Protein AF-A0A246GL35-F1 (afdb_monomer_lite)

Structure (mmCIF, N/CA/C/O backbone):
data_AF-A0A246GL35-F1
#
_entry.id   AF-A0A246GL35-F1
#
loop_
_atom_site.group_PDB
_atom_site.id
_atom_site.type_symbol
_atom_site.label_atom_id
_atom_site.label_alt_id
_atom_site.label_comp_id
_atom_site.label_asym_id
_atom_site.label_entity_id
_atom_site.label_seq_id
_atom_site.pdbx_PDB_ins_code
_atom_site.Cartn_x
_atom_site.Cartn_y
_atom_site.Cartn_z
_atom_site.occupancy
_atom_site.B_iso_or_equiv
_atom_site.auth_seq_id
_atom_site.auth_comp_id
_atom_site.auth_asym_id
_atom_site.auth_atom_id
_atom_site.pdbx_PDB_model_num
ATOM 1 N N . MET A 1 1 ? -23.570 -2.052 13.163 1.00 42.97 1 MET A N 1
ATOM 2 C CA . MET A 1 1 ? -22.204 -2.149 13.725 1.00 42.97 1 MET A CA 1
ATOM 3 C C . MET A 1 1 ? -21.338 -1.120 13.003 1.00 42.97 1 MET A C 1
ATOM 5 O O . MET A 1 1 ? -21.099 -1.287 11.817 1.00 42.97 1 MET A O 1
ATOM 9 N N . LYS A 1 2 ? -21.009 0.019 13.633 1.00 47.94 2 LYS A N 1
ATOM 10 C CA . LYS A 1 2 ? -20.207 1.071 12.980 1.00 47.94 2 LYS A CA 1
ATOM 11 C C . LYS A 1 2 ? -18.748 0.621 12.937 1.00 47.94 2 LYS A C 1
ATOM 13 O O . LYS A 1 2 ? -18.191 0.281 13.976 1.00 47.94 2 LYS A O 1
ATOM 18 N N . ILE A 1 3 ? -18.159 0.629 11.748 1.00 59.50 3 ILE A N 1
ATOM 19 C CA . ILE A 1 3 ? -16.721 0.464 11.550 1.00 59.50 3 ILE A CA 1
ATOM 20 C C . ILE A 1 3 ? -16.024 1.619 12.288 1.00 59.50 3 ILE A C 1
ATOM 22 O O . ILE A 1 3 ? -16.228 2.780 11.937 1.00 59.50 3 ILE A O 1
ATOM 26 N N . LYS A 1 4 ? -15.269 1.327 13.354 1.00 61.81 4 LYS A N 1
ATOM 27 C CA . LYS A 1 4 ? -14.468 2.335 14.061 1.00 61.81 4 LYS A CA 1
ATOM 28 C C . LYS A 1 4 ? -13.112 2.450 13.371 1.00 61.81 4 LYS A C 1
ATOM 30 O O . LYS A 1 4 ? -12.211 1.670 13.634 1.00 61.81 4 LYS A O 1
ATOM 35 N N . GLN A 1 5 ? -12.987 3.422 12.478 1.00 75.81 5 GLN A N 1
ATOM 36 C CA . GLN A 1 5 ? -11.692 3.913 12.011 1.00 75.81 5 GLN A CA 1
ATOM 37 C C . GLN A 1 5 ? -11.330 5.116 12.872 1.00 75.81 5 GLN A C 1
ATOM 39 O O . GLN A 1 5 ? -12.127 6.050 12.980 1.00 75.81 5 GLN A O 1
ATOM 44 N N . LYS A 1 6 ? -10.163 5.085 13.515 1.00 83.06 6 LYS A N 1
ATOM 45 C CA . LYS A 1 6 ? -9.672 6.230 14.297 1.00 83.06 6 LYS A CA 1
ATOM 46 C C . LYS A 1 6 ? -8.626 7.028 13.528 1.00 83.06 6 LYS A C 1
ATOM 48 O O . LYS A 1 6 ? -8.501 8.227 13.756 1.00 83.06 6 LYS A O 1
ATOM 53 N N . ILE A 1 7 ? -7.913 6.373 12.613 1.00 88.88 7 ILE A N 1
ATOM 54 C CA . ILE A 1 7 ? -6.939 7.014 11.735 1.00 88.88 7 ILE A CA 1
ATOM 55 C C . ILE A 1 7 ? -7.417 7.033 10.281 1.00 88.88 7 ILE A C 1
ATOM 57 O O . ILE A 1 7 ? -8.066 6.097 9.799 1.00 88.88 7 ILE A O 1
ATOM 61 N N . ASP A 1 8 ? -7.079 8.120 9.590 1.00 88.81 8 ASP A N 1
ATOM 62 C CA . ASP A 1 8 ? -7.368 8.285 8.170 1.00 88.81 8 ASP A CA 1
ATOM 63 C C . ASP A 1 8 ? -6.379 7.490 7.304 1.00 88.81 8 ASP A C 1
ATOM 65 O O . ASP A 1 8 ? -5.252 7.187 7.711 1.00 88.81 8 ASP A O 1
ATOM 69 N N . PHE A 1 9 ? -6.796 7.177 6.080 1.00 87.88 9 PHE A N 1
ATOM 70 C CA . PHE A 1 9 ? -6.012 6.414 5.115 1.00 87.88 9 PHE A CA 1
ATOM 71 C C . PHE A 1 9 ? -4.651 7.068 4.829 1.00 87.88 9 PHE A C 1
ATOM 73 O O . PHE A 1 9 ? -3.635 6.377 4.780 1.00 87.88 9 PHE A O 1
ATOM 80 N N . LYS A 1 10 ? -4.602 8.401 4.685 1.00 88.62 10 LYS A N 1
ATOM 81 C CA . LYS A 1 10 ? -3.347 9.131 4.422 1.00 88.62 10 LYS A CA 1
ATOM 82 C C . LYS A 1 10 ? -2.355 9.013 5.579 1.00 88.62 10 LYS A C 1
ATOM 84 O O . LYS A 1 10 ? -1.159 8.861 5.351 1.00 88.62 10 LYS A O 1
ATOM 89 N N . THR A 1 11 ? -2.848 9.044 6.816 1.00 90.56 11 THR A N 1
ATOM 90 C CA . THR A 1 11 ? -2.017 8.854 8.011 1.00 90.56 11 THR A CA 1
ATOM 91 C C . THR A 1 11 ? -1.479 7.426 8.077 1.00 90.56 11 THR A C 1
ATOM 93 O O . THR A 1 11 ? -0.288 7.230 8.306 1.00 90.56 11 THR A O 1
ATOM 96 N N . ALA A 1 12 ? -2.328 6.429 7.807 1.00 92.31 12 ALA A N 1
ATOM 97 C CA . ALA A 1 12 ? -1.907 5.030 7.742 1.00 92.31 12 ALA A CA 1
ATOM 98 C C . ALA A 1 12 ? -0.834 4.804 6.663 1.00 92.31 12 ALA A C 1
ATOM 100 O O . ALA A 1 12 ? 0.143 4.092 6.891 1.00 92.31 12 ALA A O 1
ATOM 101 N N . LEU A 1 13 ? -0.996 5.453 5.510 1.00 91.56 13 LEU A N 1
ATOM 102 C CA . LEU A 1 13 ? -0.049 5.397 4.405 1.00 91.56 13 LEU A CA 1
ATOM 103 C C . LEU A 1 13 ? 1.306 6.010 4.786 1.00 91.56 13 LEU A C 1
ATOM 105 O O . LEU A 1 13 ? 2.346 5.421 4.502 1.00 91.56 13 LEU A O 1
ATOM 109 N N . ALA A 1 14 ? 1.312 7.151 5.479 1.00 91.62 14 ALA A N 1
ATOM 110 C CA . ALA A 1 14 ? 2.547 7.765 5.962 1.00 91.62 14 ALA A CA 1
ATOM 111 C C . ALA A 1 14 ? 3.317 6.834 6.916 1.00 91.62 14 ALA A C 1
ATOM 113 O O . ALA A 1 14 ? 4.538 6.724 6.823 1.00 91.62 14 ALA A O 1
ATOM 114 N N . HIS A 1 15 ? 2.608 6.110 7.789 1.00 92.81 15 HIS A N 1
ATOM 115 C CA . HIS A 1 15 ? 3.225 5.109 8.664 1.00 92.81 15 HIS A CA 1
ATOM 116 C C . HIS A 1 15 ? 3.802 3.926 7.872 1.00 92.81 15 HIS A C 1
ATOM 118 O O . HIS A 1 15 ? 4.862 3.411 8.229 1.00 92.81 15 HIS A O 1
ATOM 124 N N . ALA A 1 16 ? 3.133 3.503 6.794 1.00 92.50 16 ALA A N 1
ATOM 125 C CA . ALA A 1 16 ? 3.624 2.445 5.916 1.00 92.50 16 ALA A CA 1
ATOM 126 C C . ALA A 1 16 ? 4.942 2.851 5.232 1.00 92.50 16 ALA A C 1
ATOM 128 O O . ALA A 1 16 ? 5.936 2.139 5.386 1.00 92.50 16 ALA A O 1
ATOM 129 N N . PHE A 1 17 ? 4.987 4.028 4.598 1.00 91.25 17 PHE A N 1
ATOM 130 C CA . PHE A 1 17 ? 6.193 4.562 3.949 1.00 91.25 17 PHE A CA 1
ATOM 131 C C . PHE A 1 17 ? 7.357 4.768 4.926 1.00 91.25 17 PHE A C 1
ATOM 133 O O . PHE A 1 17 ? 8.483 4.349 4.654 1.00 91.25 17 PHE A O 1
ATOM 140 N N . ALA A 1 18 ? 7.082 5.325 6.110 1.00 91.38 18 ALA A N 1
ATOM 141 C CA . ALA A 1 18 ? 8.097 5.499 7.148 1.00 91.38 18 ALA A CA 1
ATOM 142 C C . ALA A 1 18 ? 8.732 4.164 7.577 1.00 91.38 18 ALA A C 1
ATOM 144 O O . ALA A 1 18 ? 9.902 4.116 7.941 1.00 91.38 18 ALA A O 1
ATOM 145 N N . SER A 1 19 ? 7.983 3.061 7.510 1.00 90.81 19 SER A N 1
ATOM 146 C CA . SER A 1 19 ? 8.455 1.737 7.925 1.00 90.81 19 SER A CA 1
ATOM 147 C C . SER A 1 19 ? 9.378 1.031 6.939 1.00 90.81 19 SER A C 1
ATOM 149 O O . SER A 1 19 ? 10.037 0.047 7.307 1.00 90.81 19 SER A O 1
ATOM 151 N N . THR A 1 20 ? 9.367 1.473 5.684 1.00 89.19 20 THR A N 1
ATOM 152 C CA . THR A 1 20 ? 10.219 0.964 4.605 1.00 89.19 20 THR A CA 1
ATOM 153 C C . THR A 1 20 ? 11.308 1.957 4.219 1.00 89.19 20 THR A C 1
ATOM 155 O O . THR A 1 20 ? 12.093 1.658 3.325 1.00 89.19 20 THR A O 1
ATOM 158 N N . ASN A 1 21 ? 11.396 3.096 4.919 1.00 87.75 21 ASN A N 1
ATOM 159 C CA . ASN A 1 21 ? 12.264 4.224 4.582 1.00 87.75 21 ASN A CA 1
ATOM 160 C C . ASN A 1 21 ? 12.034 4.735 3.147 1.00 87.75 21 ASN A C 1
ATOM 162 O O . ASN A 1 21 ? 12.956 5.230 2.503 1.00 87.75 21 ASN A O 1
ATOM 166 N N . ASP A 1 22 ? 10.805 4.612 2.651 1.00 84.50 22 ASP A N 1
ATOM 167 C CA . ASP A 1 22 ? 10.411 5.136 1.350 1.00 84.50 22 ASP A CA 1
ATOM 168 C C . ASP A 1 22 ? 9.887 6.569 1.494 1.00 84.50 22 ASP A C 1
ATOM 170 O O . ASP A 1 22 ? 9.301 6.953 2.510 1.00 84.50 22 ASP A O 1
ATOM 174 N N . ILE A 1 23 ? 10.099 7.372 0.455 1.00 75.75 23 ILE A N 1
ATOM 175 C CA . ILE A 1 23 ? 9.686 8.773 0.429 1.00 75.75 23 ILE A CA 1
ATOM 176 C C . ILE A 1 23 ? 8.270 8.861 -0.140 1.00 75.75 23 ILE A C 1
ATOM 178 O O . ILE A 1 23 ? 7.942 8.239 -1.152 1.00 75.75 23 ILE A O 1
ATOM 182 N N . ILE A 1 24 ? 7.430 9.672 0.499 1.00 69.62 24 ILE A N 1
ATOM 183 C CA . ILE A 1 24 ? 6.093 9.983 -0.002 1.00 69.62 24 ILE A CA 1
ATOM 184 C C . ILE A 1 24 ? 6.244 10.899 -1.224 1.00 69.62 24 ILE A C 1
ATOM 186 O O . ILE A 1 24 ? 6.691 12.036 -1.091 1.00 69.62 24 ILE A O 1
ATOM 190 N N . GLN A 1 25 ? 5.875 10.405 -2.406 1.00 71.25 25 GLN A N 1
ATOM 191 C CA . GLN A 1 25 ? 5.780 11.211 -3.626 1.00 71.25 25 GLN A CA 1
ATOM 192 C C . GLN A 1 25 ? 4.420 11.926 -3.713 1.00 71.25 25 GLN A C 1
ATOM 194 O O . GLN A 1 25 ? 3.490 11.631 -2.954 1.00 71.25 25 GLN A O 1
ATOM 199 N N . GLU A 1 26 ? 4.282 12.871 -4.645 1.00 75.62 26 GLU A N 1
ATOM 200 C CA . GLU A 1 26 ? 2.985 13.481 -4.949 1.00 75.62 26 GLU A CA 1
ATOM 201 C C . GLU A 1 26 ? 2.082 12.483 -5.685 1.00 75.62 26 GLU A C 1
ATOM 203 O O . GLU A 1 26 ? 2.154 12.308 -6.902 1.00 75.62 26 GLU A O 1
ATOM 208 N N . TYR A 1 27 ? 1.207 11.826 -4.926 1.00 82.00 27 TYR A N 1
ATOM 209 C CA . TYR A 1 27 ? 0.219 10.901 -5.466 1.00 82.00 27 TYR A CA 1
ATOM 210 C C . TYR A 1 27 ? -1.146 11.562 -5.679 1.00 82.00 27 TYR A C 1
ATOM 212 O O . TYR A 1 27 ? -1.649 12.299 -4.823 1.00 82.00 27 TYR A O 1
ATOM 220 N N . ARG A 1 28 ? -1.819 11.203 -6.777 1.00 84.06 28 ARG A N 1
ATOM 221 C CA . ARG A 1 28 ? -3.233 11.528 -7.004 1.00 84.06 28 ARG A CA 1
ATOM 222 C C . ARG A 1 28 ? -4.100 10.455 -6.357 1.00 84.06 28 ARG A C 1
ATOM 224 O O . ARG A 1 28 ? -4.045 9.284 -6.721 1.00 84.06 28 ARG A O 1
ATOM 231 N N . PHE A 1 29 ? -4.890 10.853 -5.367 1.00 86.31 29 PHE A N 1
ATOM 232 C CA . PHE A 1 29 ? -5.736 9.932 -4.617 1.00 86.31 29 PHE A CA 1
ATOM 233 C C . PHE A 1 29 ? -7.035 9.628 -5.366 1.00 86.31 29 PHE A C 1
ATOM 235 O O . PHE A 1 29 ? -7.851 10.524 -5.580 1.00 86.31 29 PHE A O 1
ATOM 242 N N . ASN A 1 30 ? -7.258 8.352 -5.670 1.00 86.50 30 ASN A N 1
ATOM 243 C CA . ASN A 1 30 ? -8.479 7.846 -6.278 1.00 86.50 30 ASN A CA 1
ATOM 244 C C . ASN A 1 30 ? -9.126 6.801 -5.363 1.00 86.50 30 ASN A C 1
ATOM 246 O O . ASN A 1 30 ? -8.545 5.759 -5.050 1.00 86.50 30 ASN A O 1
ATOM 250 N N . LYS A 1 31 ? -10.359 7.065 -4.930 1.00 84.94 31 LYS A N 1
ATOM 251 C CA . LYS A 1 31 ? -11.155 6.092 -4.176 1.00 84.94 31 LYS A CA 1
ATOM 252 C C . LYS A 1 31 ? -11.865 5.156 -5.152 1.00 84.94 31 LYS A C 1
ATOM 254 O O . LYS A 1 31 ? -12.575 5.620 -6.037 1.00 84.94 31 LYS A O 1
ATOM 259 N N . LEU A 1 32 ? -11.684 3.854 -4.965 1.00 86.12 32 LEU A N 1
ATOM 260 C CA . LEU A 1 32 ? -12.331 2.798 -5.740 1.00 86.12 32 LEU A CA 1
ATOM 261 C C . LEU A 1 32 ? -13.506 2.200 -4.941 1.00 86.12 32 LEU A C 1
ATOM 263 O O . LEU A 1 32 ? -13.736 2.534 -3.774 1.00 86.12 32 LEU A O 1
ATOM 267 N N . GLU A 1 33 ? -14.258 1.294 -5.564 1.00 85.25 33 GLU A N 1
ATOM 268 C CA . GLU A 1 33 ? -15.320 0.542 -4.887 1.00 85.25 33 GLU A CA 1
ATOM 269 C C . GLU A 1 33 ? -14.763 -0.432 -3.824 1.00 85.25 33 GLU A C 1
ATOM 271 O O . GLU A 1 33 ? -13.579 -0.777 -3.814 1.00 85.25 33 GLU A O 1
ATOM 276 N N . ASN A 1 34 ? -15.620 -0.895 -2.905 1.00 80.94 34 ASN A N 1
ATOM 277 C CA . ASN A 1 34 ? -15.292 -1.898 -1.874 1.00 80.94 34 ASN A CA 1
ATOM 278 C C . ASN A 1 34 ? -14.123 -1.535 -0.935 1.00 80.94 34 ASN A C 1
ATOM 280 O O . ASN A 1 34 ? -13.336 -2.399 -0.544 1.00 80.94 34 ASN A O 1
ATOM 284 N N . ASN A 1 35 ? -14.020 -0.261 -0.540 1.00 84.56 35 ASN A N 1
ATOM 285 C CA . ASN A 1 35 ? -12.964 0.257 0.345 1.00 84.56 35 ASN A CA 1
ATOM 286 C C . ASN A 1 35 ? -11.542 0.058 -0.200 1.00 84.56 35 ASN A C 1
ATOM 288 O O . ASN A 1 35 ? -10.590 -0.075 0.576 1.00 84.56 35 ASN A O 1
ATOM 292 N N . LYS A 1 36 ? -11.409 0.014 -1.527 1.00 90.06 36 LYS A N 1
ATOM 293 C CA . LYS A 1 36 ? -10.128 0.063 -2.219 1.00 90.06 36 LYS A CA 1
ATOM 294 C C . LYS A 1 36 ? -9.773 1.509 -2.548 1.00 90.06 36 LYS A C 1
ATOM 296 O O . LYS A 1 36 ? -10.636 2.358 -2.764 1.00 90.06 36 LYS A O 1
ATOM 301 N N . PHE A 1 37 ? -8.486 1.778 -2.593 1.00 90.62 37 PHE A N 1
ATOM 302 C CA . PHE A 1 37 ? -7.899 3.076 -2.858 1.00 90.62 37 PHE A CA 1
ATOM 303 C C . PHE A 1 37 ? -6.715 2.856 -3.788 1.00 90.62 37 PHE A C 1
ATOM 305 O O . PHE A 1 37 ? -5.971 1.891 -3.622 1.00 90.62 37 PHE A O 1
ATOM 312 N N . ARG A 1 38 ? -6.542 3.742 -4.761 1.00 90.06 38 ARG A N 1
ATOM 313 C CA . ARG A 1 38 ? -5.354 3.779 -5.606 1.00 90.06 38 ARG A CA 1
ATOM 314 C C . ARG A 1 38 ? -4.756 5.169 -5.545 1.00 90.06 38 ARG A C 1
ATOM 316 O O . ARG A 1 38 ? -5.471 6.167 -5.619 1.00 90.06 38 ARG A O 1
ATOM 323 N N . LEU A 1 39 ? -3.448 5.219 -5.384 1.00 89.75 39 LEU A N 1
ATOM 324 C CA . LEU A 1 39 ? -2.668 6.439 -5.383 1.00 89.75 39 LEU A CA 1
ATOM 325 C C . LEU A 1 39 ? -1.805 6.402 -6.623 1.00 89.75 39 LEU A C 1
ATOM 327 O O . LEU A 1 39 ? -0.871 5.613 -6.705 1.00 89.75 39 LEU A O 1
ATOM 331 N N . GLU A 1 40 ? -2.196 7.214 -7.593 1.00 87.69 40 GLU A N 1
ATOM 332 C CA . GLU A 1 40 ? -1.562 7.231 -8.901 1.00 87.69 40 GLU A CA 1
ATOM 333 C C . GLU A 1 40 ? -0.364 8.163 -8.870 1.00 87.69 40 GLU A C 1
ATOM 335 O O . GLU A 1 40 ? -0.482 9.332 -8.479 1.00 87.69 40 GLU A O 1
ATOM 340 N N . ASN A 1 41 ? 0.785 7.642 -9.278 1.00 83.12 41 ASN A N 1
ATOM 341 C CA . ASN A 1 41 ? 1.973 8.446 -9.476 1.00 83.12 41 ASN A CA 1
ATOM 342 C C . ASN A 1 41 ? 1.887 9.148 -10.840 1.00 83.12 41 ASN A C 1
ATOM 344 O O . ASN A 1 41 ? 1.510 8.554 -11.850 1.00 83.12 41 ASN A O 1
ATOM 348 N N . SER A 1 42 ? 2.226 10.437 -10.879 1.00 75.94 42 SER A N 1
ATOM 349 C CA . SER A 1 42 ? 2.131 11.237 -12.107 1.00 75.94 42 SER A CA 1
ATOM 350 C C . SER A 1 42 ? 3.196 10.879 -13.151 1.00 75.94 42 SER A C 1
ATOM 352 O O . SER A 1 42 ? 3.013 11.203 -14.323 1.00 75.94 42 SER A O 1
ATOM 354 N N . LEU A 1 43 ? 4.295 10.235 -12.741 1.00 76.81 43 LEU A N 1
ATOM 355 C CA . LEU A 1 43 ? 5.425 9.902 -13.612 1.00 76.81 43 LEU A CA 1
ATOM 356 C C . LEU A 1 43 ? 5.335 8.466 -14.146 1.00 76.81 43 LEU A C 1
ATOM 358 O O . LEU A 1 43 ? 5.378 8.266 -15.358 1.00 76.81 43 LEU A O 1
ATOM 362 N N . ASN A 1 44 ? 5.158 7.480 -13.258 1.00 75.25 44 ASN A N 1
ATOM 363 C CA . ASN A 1 44 ? 5.192 6.054 -13.598 1.00 75.25 44 ASN A CA 1
ATOM 364 C C . ASN A 1 44 ? 4.048 5.289 -12.929 1.00 75.25 44 ASN A C 1
ATOM 366 O O . ASN A 1 44 ? 3.983 5.221 -11.707 1.00 75.25 44 ASN A O 1
ATOM 370 N N . LYS A 1 45 ? 3.214 4.602 -13.715 1.00 80.19 45 LYS A N 1
ATOM 371 C CA . LYS A 1 45 ? 2.123 3.769 -13.171 1.00 80.19 45 LYS A CA 1
ATOM 372 C C . LYS A 1 45 ? 2.599 2.543 -12.385 1.00 80.19 45 LYS A C 1
ATOM 374 O O . LYS A 1 45 ? 1.837 1.985 -11.607 1.00 80.19 45 LYS A O 1
ATOM 379 N N . GLU A 1 46 ? 3.831 2.087 -12.613 1.00 79.19 46 GLU A N 1
ATOM 380 C CA . GLU A 1 46 ? 4.423 0.979 -11.847 1.00 79.19 46 GLU A CA 1
ATOM 381 C C . GLU A 1 46 ? 4.649 1.351 -10.377 1.00 79.19 46 GLU A C 1
ATOM 383 O O . GLU A 1 46 ? 4.640 0.476 -9.517 1.00 79.19 46 GLU A O 1
ATOM 388 N N . ASP A 1 47 ? 4.786 2.647 -10.095 1.00 84.56 47 ASP A N 1
ATOM 389 C CA . ASP A 1 47 ? 4.993 3.185 -8.752 1.00 84.56 47 ASP A CA 1
ATOM 390 C C . ASP A 1 47 ? 3.657 3.573 -8.082 1.00 84.56 47 ASP A C 1
ATOM 392 O O . ASP A 1 47 ? 3.643 4.267 -7.062 1.00 84.56 47 ASP A O 1
ATOM 396 N N . ASP A 1 48 ? 2.520 3.153 -8.653 1.00 90.62 48 ASP A N 1
ATOM 397 C CA . ASP A 1 48 ? 1.203 3.338 -8.046 1.00 90.62 48 ASP A CA 1
ATOM 398 C C . ASP A 1 48 ? 1.105 2.552 -6.732 1.00 90.62 48 ASP A C 1
ATOM 400 O O . ASP A 1 48 ? 1.565 1.414 -6.609 1.00 90.62 48 ASP A O 1
ATOM 404 N N . VAL A 1 49 ? 0.434 3.143 -5.743 1.00 91.81 49 VAL A N 1
ATOM 405 C CA . VAL A 1 49 ? 0.199 2.487 -4.453 1.00 91.81 49 VAL A CA 1
ATOM 406 C C . VAL A 1 49 ? -1.244 2.015 -4.384 1.00 91.81 49 VAL A C 1
ATOM 408 O O . VAL A 1 49 ? -2.191 2.808 -4.455 1.00 91.81 49 VAL A O 1
ATOM 411 N N . ASN A 1 50 ? -1.415 0.712 -4.186 1.00 93.75 50 ASN A N 1
ATOM 412 C CA . ASN A 1 50 ? -2.710 0.097 -3.945 1.00 93.75 50 ASN A CA 1
ATOM 413 C C . ASN A 1 50 ? -2.971 0.035 -2.440 1.00 93.75 50 ASN A C 1
ATOM 415 O O . ASN A 1 50 ? -2.138 -0.415 -1.656 1.00 93.75 50 ASN A O 1
ATOM 419 N N . GLY A 1 51 ? -4.154 0.476 -2.028 1.00 94.56 51 GLY A N 1
ATOM 420 C CA . GLY A 1 51 ? -4.601 0.451 -0.644 1.00 94.56 51 GLY A CA 1
ATOM 421 C C . GLY A 1 51 ? -5.967 -0.208 -0.507 1.00 94.56 51 GLY A C 1
ATOM 422 O O . GLY A 1 51 ? -6.844 -0.027 -1.348 1.00 94.56 51 GLY A O 1
ATOM 423 N N . GLN A 1 52 ? -6.198 -0.952 0.569 1.00 94.44 52 GLN A N 1
ATOM 424 C CA . GLN A 1 52 ? -7.509 -1.528 0.860 1.00 94.44 52 GLN A CA 1
ATOM 425 C C . GLN A 1 52 ? -7.769 -1.592 2.361 1.00 94.44 52 GLN A C 1
ATOM 427 O O . GLN A 1 52 ? -6.889 -1.939 3.139 1.00 94.44 52 GLN A O 1
ATOM 432 N N . LEU A 1 53 ? -9.001 -1.317 2.782 1.00 93.38 53 LEU A N 1
ATOM 433 C CA . LEU A 1 53 ? -9.433 -1.615 4.145 1.00 93.38 53 LEU A CA 1
ATOM 434 C C . LEU A 1 53 ? -9.845 -3.091 4.258 1.00 93.38 53 LEU A C 1
ATOM 436 O O . LEU A 1 53 ? -10.786 -3.525 3.592 1.00 93.38 53 LEU A O 1
ATOM 440 N N . VAL A 1 54 ? -9.167 -3.851 5.115 1.00 93.25 54 VAL A N 1
ATOM 441 C CA . VAL A 1 54 ? -9.348 -5.301 5.269 1.00 93.25 54 VAL A CA 1
ATOM 442 C C . VAL A 1 54 ? -9.451 -5.704 6.738 1.00 93.25 54 VAL A C 1
ATOM 444 O O . VAL A 1 54 ? -8.952 -5.016 7.626 1.00 93.25 54 VAL A O 1
ATOM 447 N N . TYR A 1 55 ? -10.067 -6.853 7.004 1.00 92.38 55 TYR A N 1
ATOM 448 C CA . TYR A 1 55 ? -9.931 -7.517 8.297 1.00 92.38 55 TYR A CA 1
ATOM 449 C C . TYR A 1 55 ? -8.705 -8.429 8.280 1.00 92.38 55 TYR A C 1
ATOM 451 O O . TYR A 1 55 ? -8.533 -9.231 7.364 1.00 92.38 55 TYR A O 1
ATOM 459 N N . PHE A 1 56 ? -7.862 -8.310 9.298 1.00 92.38 56 PHE A N 1
ATOM 460 C CA . PHE A 1 56 ? -6.646 -9.090 9.458 1.00 92.38 56 PHE A CA 1
ATOM 461 C C . PHE A 1 56 ? -6.689 -9.851 10.783 1.00 92.38 56 PHE A C 1
ATOM 463 O O . PHE A 1 56 ? -6.864 -9.257 11.850 1.00 92.38 56 PHE A O 1
ATOM 470 N N . LEU A 1 57 ? -6.529 -11.173 10.713 1.00 92.88 57 LEU A N 1
ATOM 471 C CA . LEU A 1 57 ? -6.428 -12.023 11.893 1.00 92.88 57 LEU A CA 1
ATOM 472 C C . LEU A 1 57 ? -4.990 -11.982 12.415 1.00 92.88 57 LEU A C 1
ATOM 474 O O . LEU A 1 57 ? -4.049 -12.360 11.718 1.00 92.88 57 LEU A O 1
ATOM 478 N N . THR A 1 58 ? -4.817 -11.492 13.636 1.00 89.12 58 THR A N 1
ATOM 479 C CA . THR A 1 58 ? -3.498 -11.403 14.270 1.00 89.12 58 THR A CA 1
ATOM 480 C C . THR A 1 58 ? -3.033 -12.760 14.800 1.00 89.12 58 THR A C 1
ATOM 482 O O . THR A 1 58 ? -3.831 -13.667 15.024 1.00 89.12 58 THR A O 1
ATOM 485 N N . ASN A 1 59 ? -1.737 -12.882 15.107 1.00 87.25 59 ASN A N 1
ATOM 486 C CA . ASN A 1 59 ? -1.166 -14.090 15.723 1.00 87.25 59 ASN A CA 1
ATOM 487 C C . ASN A 1 59 ? -1.775 -14.421 17.102 1.00 87.25 59 ASN A C 1
ATOM 489 O O . ASN A 1 59 ? -1.627 -15.537 17.584 1.00 87.25 59 ASN A O 1
ATOM 493 N N . LYS A 1 60 ? -2.450 -13.456 17.739 1.00 89.19 60 LYS A N 1
ATOM 494 C CA . LYS A 1 60 ? -3.180 -13.633 19.004 1.00 89.19 60 LYS A CA 1
ATOM 495 C C . LYS A 1 60 ? -4.627 -14.095 18.796 1.00 89.19 60 LYS A C 1
ATOM 497 O O . LYS A 1 60 ? -5.400 -14.116 19.745 1.00 89.19 60 LYS A O 1
ATOM 502 N N . ASN A 1 61 ? -4.994 -14.443 17.561 1.00 89.75 61 ASN A N 1
ATOM 503 C CA . ASN A 1 61 ? -6.344 -14.825 17.155 1.00 89.75 61 ASN A CA 1
ATOM 504 C C . ASN A 1 61 ? -7.391 -13.703 17.318 1.00 89.75 61 ASN A C 1
ATOM 506 O O . ASN A 1 61 ? -8.587 -13.960 17.416 1.00 89.75 61 ASN A O 1
ATOM 510 N N . GLU A 1 62 ? -6.942 -12.445 17.325 1.00 89.56 62 GLU A N 1
ATOM 511 C CA . GLU A 1 62 ? -7.812 -11.267 17.358 1.00 89.56 62 GLU A CA 1
ATOM 512 C C . GLU A 1 62 ? -8.035 -10.751 15.936 1.00 89.56 62 GLU A C 1
ATOM 514 O O . GLU A 1 62 ? -7.067 -10.523 15.199 1.00 89.56 62 GLU A O 1
ATOM 519 N N . LEU A 1 63 ? -9.298 -10.543 15.560 1.00 91.00 63 LEU A N 1
ATOM 520 C CA . LEU A 1 63 ? -9.665 -9.951 14.279 1.00 91.00 63 LEU A CA 1
ATOM 521 C C . LEU A 1 63 ? -9.591 -8.428 14.378 1.00 91.00 63 LEU A C 1
ATOM 523 O O . LEU A 1 63 ? -10.354 -7.809 15.120 1.00 91.00 63 LEU A O 1
ATOM 527 N N . LYS A 1 64 ? -8.690 -7.822 13.609 1.00 91.81 64 LYS A N 1
ATOM 528 C CA . LYS A 1 64 ? -8.496 -6.373 13.587 1.00 91.81 64 LYS A CA 1
ATOM 529 C C . LYS A 1 64 ? -8.832 -5.788 12.233 1.00 91.81 64 LYS A C 1
ATOM 531 O O . LYS A 1 64 ? -8.567 -6.395 11.201 1.00 91.81 64 LYS A O 1
ATOM 536 N N . LEU A 1 65 ? -9.387 -4.584 12.237 1.00 93.19 65 LEU A N 1
ATOM 537 C CA . LEU A 1 65 ? -9.558 -3.807 11.020 1.00 93.19 65 LEU A CA 1
ATOM 538 C C . LEU A 1 65 ? -8.242 -3.090 10.694 1.00 93.19 65 LEU A C 1
ATOM 540 O O . LEU A 1 65 ? -7.690 -2.384 11.543 1.00 93.19 65 LEU A O 1
ATOM 544 N N . ALA A 1 66 ? -7.746 -3.259 9.474 1.00 94.56 66 ALA A N 1
ATOM 545 C CA . ALA A 1 66 ? -6.443 -2.771 9.048 1.00 94.56 66 ALA A CA 1
ATOM 546 C C . ALA A 1 66 ? -6.488 -2.163 7.642 1.00 94.56 66 ALA A C 1
ATOM 548 O O . ALA A 1 66 ? -7.274 -2.575 6.791 1.00 94.56 66 ALA A O 1
ATOM 549 N N . TYR A 1 67 ? -5.604 -1.205 7.390 1.00 95.19 67 TYR A N 1
ATOM 550 C CA . TYR A 1 67 ? -5.262 -0.765 6.046 1.00 95.19 67 TYR A CA 1
ATOM 551 C C . TYR A 1 67 ? -4.162 -1.668 5.497 1.00 95.19 67 TYR A C 1
ATOM 553 O O . TYR A 1 67 ? -3.088 -1.784 6.084 1.00 95.19 67 TYR A O 1
ATOM 561 N N . PHE A 1 68 ? -4.453 -2.327 4.387 1.00 95.75 68 PHE A N 1
ATOM 562 C CA . PHE A 1 68 ? -3.493 -3.049 3.577 1.00 95.75 68 PHE A CA 1
ATOM 563 C C . PHE A 1 68 ? -2.936 -2.109 2.511 1.00 95.75 68 PHE A C 1
ATOM 565 O O . PHE A 1 68 ? -3.712 -1.449 1.823 1.00 95.75 68 PHE A O 1
ATOM 572 N N . PHE A 1 69 ? -1.615 -2.076 2.377 1.00 95.38 69 PHE A N 1
ATOM 573 C CA . PHE A 1 69 ? -0.899 -1.358 1.331 1.00 95.38 69 PHE A CA 1
ATOM 574 C C . PHE A 1 69 ? -0.017 -2.317 0.542 1.00 95.38 69 PHE A C 1
ATOM 576 O O . PHE A 1 69 ? 0.677 -3.155 1.128 1.00 95.38 69 PHE A O 1
ATOM 583 N N . GLU A 1 70 ? -0.032 -2.140 -0.773 1.00 94.88 70 GLU A N 1
ATOM 584 C CA . GLU A 1 70 ? 0.814 -2.818 -1.744 1.00 94.88 70 GLU A CA 1
ATOM 585 C C . GLU A 1 70 ? 1.451 -1.766 -2.654 1.00 94.88 70 GLU A C 1
ATOM 587 O O . GLU A 1 70 ? 0.742 -0.984 -3.289 1.00 94.88 70 GLU A O 1
ATOM 592 N N . TYR A 1 71 ? 2.782 -1.713 -2.668 1.00 92.94 71 TYR A N 1
ATOM 593 C CA . TYR A 1 71 ? 3.542 -0.785 -3.506 1.00 92.94 71 TYR A CA 1
ATOM 594 C C . TYR A 1 71 ? 4.981 -1.257 -3.710 1.00 92.94 71 TYR A C 1
ATOM 596 O O . TYR A 1 71 ? 5.521 -2.030 -2.909 1.00 92.94 71 TYR A O 1
ATOM 604 N N . TYR A 1 72 ? 5.607 -0.756 -4.772 1.00 90.94 72 TYR A N 1
ATOM 605 C CA . TYR A 1 72 ? 7.039 -0.897 -4.998 1.00 90.94 72 TYR A CA 1
ATOM 606 C C . TYR A 1 72 ? 7.814 0.194 -4.257 1.00 90.94 72 TYR A C 1
ATOM 608 O O . TYR A 1 72 ? 7.454 1.368 -4.270 1.00 90.94 72 TYR A O 1
ATOM 616 N N . SER A 1 73 ? 8.886 -0.214 -3.589 1.00 88.19 73 SER A N 1
ATOM 617 C CA . SER A 1 73 ? 9.828 0.678 -2.920 1.00 88.19 73 SER A CA 1
ATOM 618 C C . SER A 1 73 ? 10.505 1.586 -3.948 1.00 88.19 73 SER A C 1
ATOM 620 O O . SER A 1 73 ? 10.899 1.120 -5.018 1.00 88.19 73 SER A O 1
ATOM 622 N N . GLY A 1 74 ? 10.679 2.862 -3.606 1.00 78.50 74 GLY A N 1
ATOM 623 C CA . GLY A 1 74 ? 11.322 3.857 -4.473 1.00 78.50 74 GLY A CA 1
ATOM 624 C C . GLY A 1 74 ? 12.854 3.821 -4.430 1.00 78.50 74 GLY A C 1
ATOM 625 O O . GLY A 1 74 ? 13.501 4.702 -4.987 1.00 78.50 74 GLY A O 1
ATOM 626 N N . ASN A 1 75 ? 13.434 2.847 -3.727 1.00 75.81 75 ASN A N 1
ATOM 627 C CA . ASN A 1 75 ? 14.875 2.620 -3.651 1.00 75.81 75 ASN A CA 1
ATOM 628 C C . ASN A 1 75 ? 15.376 1.714 -4.790 1.00 75.81 75 ASN A C 1
ATOM 630 O O . ASN A 1 75 ? 14.597 1.032 -5.456 1.00 75.81 75 ASN A O 1
ATOM 634 N N . ASP A 1 76 ? 16.699 1.674 -4.981 1.00 68.81 76 ASP A N 1
ATOM 635 C CA . ASP A 1 76 ? 17.358 0.958 -6.089 1.00 68.81 76 ASP A CA 1
ATOM 636 C C . ASP A 1 76 ? 16.987 -0.532 -6.187 1.00 68.81 76 ASP A C 1
ATOM 638 O O . ASP A 1 76 ? 17.044 -1.130 -7.259 1.00 68.81 76 ASP A O 1
ATOM 642 N N . GLU A 1 77 ? 16.585 -1.152 -5.075 1.00 74.88 77 GLU A N 1
ATOM 643 C CA . GLU A 1 77 ? 16.256 -2.576 -5.025 1.00 74.88 77 GLU A CA 1
ATOM 644 C C . GLU A 1 77 ? 14.821 -2.918 -5.468 1.00 74.88 77 GLU A C 1
ATOM 646 O O . GLU A 1 77 ? 14.507 -4.107 -5.567 1.00 74.88 77 GLU A O 1
ATOM 651 N N . LYS A 1 78 ? 13.949 -1.918 -5.694 1.00 82.50 78 LYS A N 1
ATOM 652 C CA . LYS A 1 78 ? 12.533 -2.068 -6.101 1.00 82.50 78 LYS A CA 1
ATOM 653 C C . LYS A 1 78 ? 11.803 -3.222 -5.396 1.00 82.50 78 LYS A C 1
ATOM 655 O O . LYS A 1 78 ? 11.239 -4.130 -6.014 1.00 82.50 78 LYS A O 1
ATOM 660 N N . ASN A 1 79 ? 11.827 -3.213 -4.064 1.00 90.88 79 ASN A N 1
ATOM 661 C CA . ASN A 1 79 ? 11.147 -4.234 -3.268 1.00 90.88 79 ASN A CA 1
ATOM 662 C C . ASN A 1 79 ? 9.613 -4.058 -3.318 1.00 90.88 79 ASN A C 1
ATOM 664 O O . ASN A 1 79 ? 9.124 -2.954 -3.111 1.00 90.88 79 ASN A O 1
ATOM 668 N N . LEU A 1 80 ? 8.848 -5.130 -3.535 1.00 92.75 80 LEU A N 1
ATOM 669 C CA . LEU A 1 80 ? 7.387 -5.133 -3.462 1.00 92.75 80 LEU A 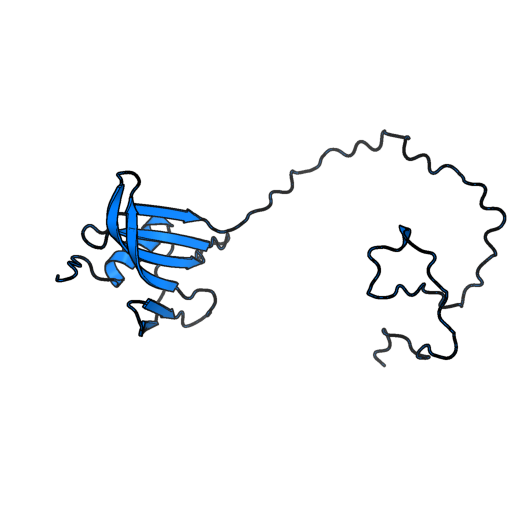CA 1
ATOM 670 C C . LEU A 1 80 ? 6.964 -5.353 -2.010 1.00 92.75 80 LEU A C 1
ATOM 672 O O . LEU A 1 80 ? 7.195 -6.422 -1.436 1.00 92.75 80 LEU A O 1
ATOM 676 N N . TRP A 1 81 ? 6.332 -4.354 -1.407 1.00 94.75 81 TRP A N 1
ATOM 677 C CA . TRP A 1 81 ? 5.946 -4.387 -0.003 1.00 94.75 81 TRP A CA 1
ATOM 678 C C . TRP A 1 81 ? 4.466 -4.666 0.177 1.00 94.75 81 TRP A C 1
ATOM 680 O O . TRP A 1 81 ? 3.621 -4.045 -0.450 1.00 94.75 81 TRP A O 1
ATOM 690 N N . HIS A 1 82 ? 4.162 -5.581 1.094 1.00 96.06 82 HIS A N 1
ATOM 691 C CA . HIS A 1 82 ? 2.822 -5.799 1.627 1.00 96.06 82 HIS A CA 1
ATOM 692 C C . HIS A 1 82 ? 2.827 -5.381 3.095 1.00 96.06 82 HIS A C 1
ATOM 694 O O . HIS A 1 82 ? 3.529 -5.996 3.912 1.00 96.06 82 HIS A O 1
ATOM 700 N N . ILE A 1 83 ? 2.053 -4.352 3.435 1.00 96.12 83 ILE A N 1
ATOM 701 C CA . ILE A 1 83 ? 2.043 -3.754 4.775 1.00 96.12 83 ILE A CA 1
ATOM 702 C C . ILE A 1 83 ? 0.613 -3.668 5.292 1.00 96.12 83 ILE A C 1
ATOM 704 O O . ILE A 1 83 ? -0.283 -3.200 4.601 1.00 96.12 83 ILE A O 1
ATOM 708 N N . PHE A 1 84 ? 0.408 -4.118 6.526 1.00 95.75 84 PHE A N 1
ATOM 709 C CA . PHE A 1 84 ? -0.863 -4.053 7.236 1.00 95.75 84 PHE A CA 1
ATOM 710 C C . PHE A 1 84 ? -0.720 -3.091 8.409 1.00 95.75 84 PHE A C 1
ATOM 712 O O . PHE A 1 84 ? 0.084 -3.333 9.312 1.00 95.75 84 PHE A O 1
ATOM 719 N N . VAL A 1 85 ? -1.510 -2.023 8.408 1.00 95.75 85 VAL A N 1
ATOM 720 C CA . VAL A 1 85 ? -1.507 -0.969 9.425 1.00 95.75 85 VAL A CA 1
ATOM 721 C C . VAL A 1 85 ? -2.835 -0.989 10.175 1.00 95.75 85 VAL A C 1
ATOM 723 O O . VAL A 1 85 ? -3.899 -0.945 9.566 1.00 95.75 85 VAL A O 1
ATOM 726 N N . ASP A 1 86 ? -2.791 -1.069 11.499 1.00 94.12 86 ASP A N 1
ATOM 727 C CA . ASP A 1 86 ? -3.964 -1.070 12.375 1.00 94.12 86 ASP A CA 1
ATOM 728 C C . ASP A 1 86 ? -4.770 0.233 12.208 1.00 94.12 86 ASP A C 1
ATOM 730 O O . ASP A 1 86 ? -4.227 1.328 12.348 1.00 94.12 86 ASP A O 1
ATOM 734 N N . SER A 1 87 ? -6.066 0.125 11.894 1.00 91.94 87 SER A N 1
ATOM 735 C CA . SER A 1 87 ? -6.924 1.285 11.579 1.00 91.94 87 SER A CA 1
ATOM 736 C C . SER A 1 87 ? -7.376 2.100 12.805 1.00 91.94 87 SER A C 1
ATOM 738 O O . SER A 1 87 ? -7.995 3.162 12.653 1.00 91.94 87 SER A O 1
ATOM 740 N N . GLU A 1 88 ? -7.057 1.642 14.020 1.00 91.56 88 GLU A N 1
ATOM 741 C CA . GLU A 1 88 ? -7.331 2.357 15.269 1.00 91.56 88 GLU A CA 1
ATOM 742 C C . GLU A 1 88 ? -6.076 3.025 15.845 1.00 91.56 88 GLU A C 1
ATOM 744 O O . GLU A 1 88 ? -6.151 4.138 16.368 1.00 91.56 88 GLU A O 1
ATOM 749 N N . THR A 1 89 ? -4.927 2.352 15.762 1.00 90.75 89 THR A N 1
ATOM 750 C CA . THR A 1 89 ? -3.673 2.807 16.390 1.00 90.75 89 THR A CA 1
ATOM 751 C C . THR A 1 89 ? -2.641 3.340 15.403 1.00 90.75 89 THR A C 1
ATOM 753 O O . THR A 1 89 ? -1.767 4.104 15.800 1.00 90.75 89 THR A O 1
ATOM 756 N N . GLY A 1 90 ? -2.709 2.940 14.132 1.00 91.06 90 GLY A N 1
ATOM 757 C CA . GLY A 1 90 ? -1.662 3.214 13.148 1.00 91.06 90 GLY A CA 1
ATOM 758 C C . GLY A 1 90 ? -0.411 2.357 13.305 1.00 91.06 90 GLY A C 1
ATOM 759 O O . GLY A 1 90 ? 0.566 2.578 12.594 1.00 91.06 90 GLY A O 1
ATOM 760 N N . ASN A 1 91 ? -0.417 1.375 14.205 1.00 93.56 91 ASN A N 1
ATOM 761 C CA . ASN A 1 91 ? 0.706 0.462 14.365 1.00 93.56 91 ASN A CA 1
ATOM 762 C C . ASN A 1 91 ? 0.766 -0.540 13.212 1.00 93.56 91 ASN A C 1
ATOM 764 O O . ASN A 1 91 ? -0.257 -1.010 12.714 1.00 93.56 91 ASN A O 1
ATOM 768 N N . ILE A 1 92 ? 1.975 -0.926 12.821 1.00 94.81 92 ILE A N 1
ATOM 769 C CA . ILE A 1 92 ? 2.175 -1.930 11.776 1.00 94.81 92 ILE A CA 1
ATOM 770 C C . ILE A 1 92 ? 1.932 -3.306 12.378 1.00 94.81 92 ILE A C 1
ATOM 772 O O . ILE A 1 92 ? 2.670 -3.759 13.249 1.00 94.81 92 ILE A O 1
ATOM 776 N N . ILE A 1 93 ? 0.888 -3.973 11.899 1.00 94.44 93 ILE A N 1
ATOM 777 C CA . ILE A 1 93 ? 0.522 -5.324 12.323 1.00 94.44 93 ILE A CA 1
ATOM 778 C C . ILE A 1 93 ? 1.445 -6.342 11.655 1.00 94.44 93 ILE A C 1
ATOM 780 O O . ILE A 1 93 ? 1.900 -7.293 12.289 1.00 94.44 93 ILE A O 1
ATOM 784 N N . LYS A 1 94 ? 1.704 -6.162 10.355 1.00 94.44 94 LYS A N 1
ATOM 785 C CA . LYS A 1 94 ? 2.537 -7.067 9.564 1.00 94.44 94 LYS A CA 1
ATOM 786 C C . LYS A 1 94 ? 3.183 -6.322 8.405 1.00 94.44 94 LYS A C 1
ATOM 788 O O . LYS A 1 94 ? 2.520 -5.556 7.715 1.00 94.44 94 LYS A O 1
ATOM 793 N N . LYS A 1 95 ? 4.462 -6.607 8.169 1.00 95.00 95 LYS A N 1
ATOM 794 C CA . LYS A 1 95 ? 5.236 -6.147 7.013 1.00 95.00 95 LYS A CA 1
ATOM 795 C C . LYS A 1 95 ? 5.874 -7.359 6.344 1.00 95.00 95 LYS A C 1
ATOM 797 O O . LYS A 1 95 ? 6.477 -8.182 7.030 1.00 95.00 95 LYS A O 1
ATOM 802 N N . SER A 1 96 ? 5.742 -7.487 5.028 1.00 94.38 96 SER A N 1
ATOM 803 C CA . SER A 1 96 ? 6.391 -8.556 4.262 1.00 94.38 96 SER A CA 1
ATOM 804 C C . SER A 1 96 ? 6.884 -8.059 2.911 1.00 94.38 96 SER A C 1
ATOM 806 O O . SER A 1 96 ? 6.125 -7.410 2.195 1.00 94.38 96 SER A O 1
ATOM 808 N N . ASN A 1 97 ? 8.123 -8.411 2.569 1.00 93.62 97 ASN A N 1
ATOM 809 C CA . ASN A 1 97 ? 8.684 -8.224 1.235 1.00 93.62 97 ASN A CA 1
ATOM 810 C C . ASN A 1 97 ? 8.237 -9.388 0.335 1.00 93.62 97 ASN A C 1
ATOM 812 O O . ASN A 1 97 ? 8.313 -10.548 0.747 1.00 93.62 97 ASN A O 1
ATOM 816 N N . LYS A 1 98 ? 7.734 -9.078 -0.858 1.00 93.50 98 LYS A N 1
ATOM 817 C CA . LYS A 1 98 ? 7.294 -10.037 -1.878 1.00 93.50 98 LYS A CA 1
ATOM 818 C C . LYS A 1 98 ? 8.234 -10.121 -3.075 1.00 93.50 98 LYS A C 1
ATOM 820 O O . LYS A 1 98 ? 8.000 -10.943 -3.956 1.00 93.50 98 LYS A O 1
ATOM 825 N N . THR A 1 99 ? 9.308 -9.338 -3.094 1.00 90.88 99 THR A N 1
ATOM 826 C CA . THR A 1 99 ? 10.343 -9.456 -4.120 1.00 90.88 99 THR A CA 1
ATOM 827 C C . THR A 1 99 ? 11.132 -10.741 -3.927 1.00 90.88 99 THR A C 1
ATOM 829 O O . THR A 1 99 ? 11.756 -10.968 -2.889 1.00 90.88 99 THR A O 1
ATOM 832 N N . LEU A 1 100 ? 11.123 -11.578 -4.961 1.00 85.81 100 LEU A N 1
ATOM 833 C CA . LEU A 1 100 ? 12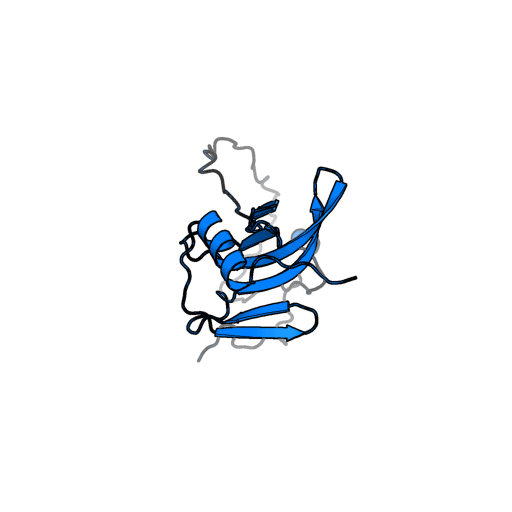.003 -12.732 -5.063 1.00 85.81 100 LEU A CA 1
ATOM 834 C C . LEU A 1 100 ? 13.384 -12.250 -5.509 1.00 85.81 100 LEU A C 1
ATOM 836 O O . LEU A 1 100 ? 13.528 -11.678 -6.586 1.00 85.81 100 LEU A O 1
ATOM 840 N N . LYS A 1 101 ? 14.405 -12.492 -4.685 1.00 81.56 101 LYS A N 1
ATOM 841 C CA . LYS A 1 101 ? 15.804 -12.225 -5.032 1.00 81.56 101 LYS A CA 1
ATOM 842 C C . LYS A 1 101 ? 16.525 -13.555 -5.233 1.00 81.56 101 LYS A C 1
ATOM 844 O O . LYS A 1 101 ? 16.553 -14.382 -4.326 1.00 81.56 101 LYS A O 1
ATOM 849 N N . CYS A 1 102 ? 17.108 -13.756 -6.414 1.00 78.25 102 CYS A N 1
ATOM 850 C CA . CYS A 1 102 ? 18.012 -14.875 -6.672 1.00 78.25 102 CYS A CA 1
ATOM 851 C C . CYS A 1 102 ? 19.447 -14.403 -6.437 1.00 78.25 102 CYS A C 1
ATOM 853 O O . CYS A 1 102 ? 19.936 -13.524 -7.142 1.00 78.25 102 CYS A O 1
ATOM 855 N N . SER A 1 103 ? 20.127 -14.976 -5.448 1.00 74.56 103 SER A N 1
ATOM 856 C CA . SER A 1 103 ? 21.563 -14.774 -5.269 1.00 74.56 103 SER A CA 1
ATOM 857 C C . SER A 1 103 ? 22.297 -15.907 -5.972 1.00 74.56 103 SER A C 1
ATOM 859 O O . SER A 1 103 ? 22.322 -17.033 -5.480 1.00 74.56 103 SER A O 1
ATOM 861 N N . PHE A 1 104 ? 22.898 -15.623 -7.124 1.00 75.81 104 PHE A N 1
ATOM 862 C CA . PHE A 1 104 ? 23.862 -16.542 -7.717 1.00 75.81 104 PHE A CA 1
ATOM 863 C C . PHE A 1 104 ? 25.139 -16.453 -6.881 1.00 75.81 104 PHE A C 1
ATOM 865 O O . PHE A 1 104 ? 25.759 -15.393 -6.802 1.00 75.81 104 PHE A O 1
ATOM 872 N N . HIS A 1 105 ? 25.486 -17.531 -6.174 1.00 70.12 105 HIS A N 1
ATOM 873 C CA . HIS A 1 105 ? 26.727 -17.571 -5.407 1.00 70.12 105 HIS A CA 1
ATOM 874 C C . HIS A 1 105 ? 27.909 -17.324 -6.353 1.00 70.12 105 HIS A C 1
ATOM 876 O O . HIS A 1 105 ? 27.967 -17.889 -7.447 1.00 70.12 105 HIS A O 1
ATOM 882 N N . LYS A 1 106 ? 28.826 -16.447 -5.935 1.00 63.44 106 LYS A N 1
ATOM 883 C CA . LYS A 1 106 ? 30.025 -16.096 -6.695 1.00 63.44 106 LYS A CA 1
ATOM 884 C C . LYS A 1 106 ? 30.908 -17.338 -6.819 1.00 63.44 106 LYS A C 1
ATOM 886 O O . LYS A 1 106 ? 31.196 -17.967 -5.808 1.00 63.44 106 LYS A O 1
ATOM 891 N N . GLU A 1 107 ? 31.256 -17.653 -8.064 1.00 59.03 107 GLU A N 1
ATOM 892 C CA . GLU A 1 107 ? 32.198 -18.672 -8.536 1.00 59.03 107 GLU A CA 1
ATOM 893 C C . GLU A 1 107 ? 32.401 -19.854 -7.583 1.00 59.03 107 GLU A C 1
ATOM 895 O O . GLU A 1 107 ? 33.310 -19.876 -6.753 1.00 59.03 107 GLU A O 1
ATOM 900 N N . ASN A 1 108 ? 31.633 -20.927 -7.804 1.00 52.56 108 ASN A N 1
ATOM 901 C CA . ASN A 1 108 ? 32.281 -22.223 -7.675 1.00 52.56 108 ASN A CA 1
ATOM 902 C C . ASN A 1 108 ? 33.526 -22.125 -8.558 1.00 52.56 108 ASN A C 1
ATOM 904 O O . ASN A 1 108 ? 33.389 -21.929 -9.766 1.00 52.56 108 ASN A O 1
ATOM 908 N N . ASN A 1 109 ? 34.716 -22.195 -7.959 1.00 52.78 109 ASN A N 1
ATOM 909 C CA . ASN A 1 109 ? 35.924 -22.510 -8.700 1.00 52.78 109 ASN A CA 1
ATOM 910 C C . ASN A 1 109 ? 35.602 -23.803 -9.443 1.00 52.78 109 ASN A C 1
ATOM 912 O O . ASN A 1 109 ? 35.662 -24.891 -8.868 1.00 52.78 109 ASN A O 1
ATOM 916 N N . HIS A 1 110 ? 35.196 -23.688 -10.704 1.00 53.53 110 HIS A N 1
ATOM 917 C CA . HIS A 1 110 ? 35.174 -24.804 -11.616 1.00 53.53 110 HIS A CA 1
ATOM 918 C C . HIS A 1 110 ? 36.644 -25.134 -11.826 1.00 53.53 110 HIS A C 1
ATOM 920 O O . HIS A 1 110 ? 37.268 -24.697 -12.786 1.00 53.53 110 HIS A O 1
ATOM 926 N N . THR A 1 111 ? 37.240 -25.858 -10.877 1.00 50.53 111 THR A N 1
ATOM 927 C CA . THR A 1 111 ? 38.480 -26.552 -11.147 1.00 50.53 111 THR A CA 1
ATOM 928 C C . THR A 1 111 ? 38.105 -27.540 -12.234 1.00 50.53 111 THR A C 1
ATOM 930 O O . THR A 1 111 ? 37.438 -28.544 -11.986 1.00 50.53 111 THR A O 1
ATOM 933 N N . THR A 1 112 ? 38.494 -27.234 -13.462 1.00 55.50 112 THR A N 1
ATOM 934 C CA . THR A 1 112 ? 38.411 -28.102 -14.637 1.00 55.50 112 THR A CA 1
ATOM 935 C C . THR A 1 112 ? 39.351 -29.309 -14.500 1.00 55.50 112 THR A C 1
ATOM 937 O O . THR A 1 112 ? 39.921 -29.779 -15.474 1.00 55.50 112 THR A O 1
ATOM 940 N N . ASN A 1 113 ? 39.500 -29.854 -13.289 1.00 52.56 113 ASN A N 1
ATOM 941 C CA . ASN A 1 113 ? 40.311 -31.027 -12.980 1.00 52.56 113 ASN A CA 1
ATOM 942 C C . ASN A 1 113 ? 39.448 -32.267 -12.759 1.00 52.56 113 ASN A C 1
ATOM 944 O O . ASN A 1 113 ? 39.834 -33.166 -12.018 1.00 52.56 113 ASN A O 1
ATOM 948 N N . ASN A 1 114 ? 38.289 -32.342 -13.411 1.00 52.00 114 ASN A N 1
ATOM 949 C CA . ASN A 1 114 ? 37.639 -33.625 -13.602 1.00 52.00 114 ASN A CA 1
ATOM 950 C C . ASN A 1 114 ? 37.739 -33.995 -15.087 1.00 52.00 114 ASN A C 1
ATOM 952 O O . ASN A 1 114 ? 36.892 -33.569 -15.873 1.00 52.00 114 ASN A O 1
ATOM 956 N N . PRO A 1 115 ? 38.743 -34.788 -15.506 1.00 55.03 115 PRO A N 1
ATOM 957 C CA . PRO A 1 115 ? 38.842 -35.291 -16.875 1.00 55.03 115 PRO A CA 1
ATOM 958 C C . PRO A 1 115 ? 37.802 -36.397 -17.141 1.00 55.03 115 PRO A C 1
ATOM 960 O O . PRO A 1 115 ? 38.038 -37.295 -17.942 1.00 55.03 115 PRO A O 1
ATOM 963 N N . LEU A 1 116 ? 36.659 -36.381 -16.445 1.00 52.28 116 LEU A N 1
ATOM 964 C CA . LEU A 1 116 ? 35.642 -37.426 -16.520 1.00 52.28 116 LEU A CA 1
ATOM 965 C C . LEU A 1 116 ? 34.457 -37.078 -17.425 1.00 52.28 116 LEU A C 1
ATOM 967 O O . LEU A 1 116 ? 33.540 -37.882 -17.541 1.00 52.28 116 LEU A O 1
ATOM 971 N N . PHE A 1 117 ? 34.499 -35.947 -18.132 1.00 50.81 117 PHE A N 1
ATOM 972 C CA . PHE A 1 117 ? 33.800 -35.833 -19.414 1.00 50.81 117 PHE A CA 1
ATOM 973 C C . PHE A 1 117 ? 34.748 -36.273 -20.530 1.00 50.81 117 PHE A C 1
ATOM 975 O O . PHE A 1 117 ? 35.119 -35.521 -21.427 1.00 50.81 117 PHE A O 1
ATOM 982 N N . LEU A 1 118 ? 35.149 -37.542 -20.457 1.00 49.91 118 LEU A N 1
ATOM 983 C CA . LEU A 1 118 ? 35.554 -38.272 -21.642 1.00 49.91 118 LEU A CA 1
ATOM 984 C C . LEU A 1 118 ? 34.292 -38.386 -22.493 1.00 49.91 118 LEU A C 1
ATOM 986 O O . LEU A 1 118 ? 33.461 -39.266 -22.267 1.00 49.91 118 LEU A O 1
ATOM 990 N N . PHE A 1 119 ? 34.140 -37.492 -23.471 1.00 53.44 119 PHE A N 1
ATOM 991 C CA . PHE A 1 119 ? 33.442 -37.875 -24.688 1.00 53.44 119 PHE A CA 1
ATOM 992 C C . PHE A 1 119 ? 34.099 -39.183 -25.111 1.00 53.44 119 PHE A C 1
ATOM 994 O O . PHE A 1 119 ? 35.260 -39.190 -25.525 1.00 53.44 119 PHE A O 1
ATOM 1001 N N . LYS A 1 120 ? 33.410 -40.311 -24.909 1.00 51.91 120 LYS A N 1
ATOM 1002 C CA . LYS A 1 120 ? 33.814 -41.536 -25.580 1.00 51.91 120 LYS A CA 1
ATOM 1003 C C . LYS A 1 120 ? 33.907 -41.146 -27.052 1.00 51.91 120 LYS A C 1
ATOM 1005 O O . LYS A 1 120 ? 32.932 -40.591 -27.566 1.00 51.91 120 LYS A O 1
ATOM 1010 N N . PRO A 1 121 ? 35.044 -41.369 -27.725 1.00 51.41 121 PRO A N 1
ATOM 1011 C CA . PRO A 1 121 ? 35.028 -41.388 -29.166 1.00 51.41 121 PRO A CA 1
ATOM 1012 C C . PRO A 1 121 ? 34.186 -42.610 -29.521 1.00 51.41 121 PRO A C 1
ATOM 1014 O O . PRO A 1 121 ? 34.700 -43.713 -29.692 1.00 51.41 121 PRO A O 1
ATOM 1017 N N . ASP A 1 122 ? 32.865 -42.439 -29.557 1.00 50.28 122 ASP A N 1
ATOM 1018 C CA . ASP A 1 122 ? 32.056 -43.314 -30.373 1.00 50.28 122 ASP A CA 1
ATOM 1019 C C . ASP A 1 122 ? 32.687 -43.229 -31.750 1.00 50.28 122 ASP A C 1
ATOM 1021 O O . ASP A 1 122 ? 32.994 -42.139 -32.244 1.00 50.28 122 ASP A O 1
ATOM 1025 N N . ASN A 1 123 ? 33.004 -44.395 -32.302 1.00 49.81 123 ASN A N 1
ATOM 1026 C CA . ASN A 1 123 ? 33.520 -44.520 -33.647 1.00 49.81 123 ASN A CA 1
ATOM 1027 C C . ASN A 1 123 ? 32.530 -43.822 -34.584 1.00 49.81 123 ASN A C 1
ATOM 1029 O O . ASN A 1 123 ? 31.578 -44.441 -35.065 1.00 49.81 123 ASN A O 1
ATOM 1033 N N . PHE A 1 124 ? 32.770 -42.536 -34.851 1.00 49.56 124 PHE A N 1
ATOM 1034 C CA . PHE A 1 124 ? 32.191 -41.788 -35.950 1.00 49.56 124 PHE A CA 1
ATOM 1035 C C . PHE A 1 124 ? 32.761 -42.418 -37.213 1.00 49.56 124 PHE A C 1
ATOM 1037 O O . PHE A 1 124 ? 33.717 -41.946 -37.828 1.00 49.56 124 PHE A O 1
ATOM 1044 N N . SER A 1 125 ? 32.195 -43.568 -37.557 1.00 50.91 125 SER A N 1
ATOM 1045 C CA . SER A 1 125 ? 32.350 -44.194 -38.849 1.00 50.91 125 SER A CA 1
ATOM 1046 C C . SER A 1 125 ? 31.841 -43.183 -39.871 1.00 50.91 125 SER A C 1
ATOM 1048 O O . SER A 1 125 ? 30.646 -42.982 -40.030 1.00 50.91 125 SER A O 1
ATOM 1050 N N . LYS A 1 126 ? 32.796 -42.480 -40.492 1.00 51.88 126 LYS A N 1
ATOM 1051 C CA . LYS A 1 126 ? 32.596 -41.497 -41.561 1.00 51.88 126 LYS A CA 1
ATOM 1052 C C . LYS A 1 126 ? 31.460 -40.508 -41.278 1.00 51.88 126 LYS A C 1
ATOM 1054 O O . LYS A 1 126 ? 30.360 -40.632 -41.808 1.00 51.88 126 LYS A O 1
ATOM 1059 N N . LEU A 1 127 ? 31.789 -39.430 -40.566 1.00 49.78 127 LEU A N 1
ATOM 1060 C CA . LEU A 1 127 ? 31.156 -38.146 -40.865 1.00 49.78 127 LEU A CA 1
ATOM 1061 C C . LEU A 1 127 ? 31.370 -37.889 -42.360 1.00 49.78 127 LEU A C 1
ATOM 1063 O O . LEU A 1 127 ? 32.490 -37.625 -42.803 1.00 49.78 127 LEU A O 1
ATOM 1067 N N . ALA A 1 128 ? 30.313 -38.061 -43.151 1.00 55.19 128 ALA A N 1
ATOM 1068 C CA . ALA A 1 128 ? 30.293 -37.576 -44.514 1.00 55.19 128 ALA A CA 1
ATOM 1069 C C . ALA A 1 128 ? 30.648 -36.087 -44.449 1.00 55.19 128 ALA A C 1
ATOM 1071 O O . ALA A 1 128 ? 30.017 -35.339 -43.702 1.00 55.19 128 ALA A O 1
ATOM 1072 N N . LEU A 1 129 ? 31.697 -35.685 -45.170 1.00 49.19 129 LEU A N 1
ATOM 1073 C CA . LEU A 1 129 ? 32.046 -34.284 -45.360 1.00 49.19 129 LEU A CA 1
ATOM 1074 C C . LEU A 1 129 ? 30.785 -33.561 -45.854 1.00 49.19 129 LEU A C 1
ATOM 1076 O O . LEU A 1 129 ? 30.394 -33.713 -47.010 1.00 49.19 129 LEU A O 1
ATOM 1080 N N . LEU A 1 130 ? 30.126 -32.809 -44.975 1.00 52.06 130 LEU A N 1
ATOM 1081 C CA . LEU A 1 130 ? 29.075 -31.896 -45.390 1.00 52.06 130 LEU A CA 1
ATOM 1082 C C . LEU A 1 130 ? 29.770 -30.759 -46.135 1.00 52.06 130 LEU A C 1
ATOM 1084 O O . LEU A 1 130 ? 30.637 -30.074 -45.595 1.00 52.06 130 LEU A O 1
ATOM 1088 N N . THR A 1 131 ? 29.437 -30.615 -47.412 1.00 49.47 131 THR A N 1
ATOM 1089 C CA . THR A 1 131 ? 30.010 -29.598 -48.288 1.00 49.47 131 THR A CA 1
ATOM 1090 C C . THR A 1 131 ? 29.644 -28.210 -47.759 1.00 49.47 131 THR A C 1
ATOM 1092 O O . THR A 1 131 ? 28.457 -27.931 -47.547 1.00 49.47 131 THR A O 1
ATOM 1095 N N . SER A 1 132 ? 30.636 -27.331 -47.572 1.00 46.94 132 SER A N 1
ATOM 1096 C CA . SER A 1 132 ? 30.395 -25.913 -47.275 1.00 46.94 132 SER A CA 1
ATOM 1097 C C . SER A 1 132 ? 29.453 -25.322 -48.324 1.00 46.94 132 SER A C 1
ATOM 1099 O O . SER A 1 132 ? 29.758 -25.354 -49.513 1.00 46.94 132 SER A O 1
ATOM 1101 N N . GLY A 1 133 ? 28.303 -24.813 -47.876 1.00 49.91 133 GLY A N 1
ATOM 1102 C CA . GLY A 1 133 ? 27.279 -24.208 -48.736 1.00 49.91 133 GLY A CA 1
ATOM 1103 C C . GLY A 1 133 ? 25.868 -24.783 -48.593 1.00 49.91 133 GLY A C 1
ATOM 1104 O O . GLY A 1 133 ? 24.958 -24.287 -49.246 1.00 49.91 133 GLY A O 1
ATOM 1105 N N . THR A 1 134 ? 25.644 -25.792 -47.747 1.00 48.56 134 THR A N 1
ATOM 1106 C CA . THR A 1 134 ? 24.297 -26.346 -47.528 1.00 48.56 134 THR A CA 1
ATOM 1107 C C . THR A 1 134 ? 23.708 -25.863 -46.201 1.00 48.56 134 THR A C 1
ATOM 1109 O O . THR A 1 134 ? 24.267 -26.092 -45.130 1.00 48.56 134 THR A O 1
ATOM 1112 N N . THR A 1 135 ? 22.572 -25.164 -46.267 1.00 52.00 135 THR A N 1
ATOM 1113 C CA . THR A 1 135 ? 21.784 -24.691 -45.117 1.00 52.00 135 THR A CA 1
ATOM 1114 C C . THR A 1 135 ? 21.041 -25.858 -44.461 1.00 52.00 135 THR A C 1
ATOM 1116 O O . THR A 1 135 ? 19.816 -25.939 -44.509 1.00 52.00 135 THR A O 1
ATOM 1119 N N . ASN A 1 136 ? 21.775 -26.805 -43.884 1.00 53.81 136 ASN A N 1
ATOM 1120 C CA . ASN A 1 136 ? 21.184 -27.926 -43.160 1.00 53.81 136 ASN A CA 1
ATOM 1121 C C . ASN A 1 136 ? 20.979 -27.520 -41.697 1.00 53.81 136 ASN A C 1
ATOM 1123 O O . ASN A 1 136 ? 21.841 -27.748 -40.853 1.00 53.81 136 ASN A O 1
ATOM 1127 N N . TYR A 1 137 ? 19.851 -26.875 -41.404 1.00 55.78 137 TYR A N 1
ATOM 1128 C CA . TYR A 1 137 ? 19.365 -26.735 -40.033 1.00 55.78 137 TYR A CA 1
ATOM 1129 C C . TYR A 1 137 ? 18.333 -27.826 -39.769 1.00 55.78 137 TYR A C 1
ATOM 1131 O O . TYR A 1 137 ? 17.466 -28.085 -40.594 1.00 55.78 137 TYR A O 1
ATOM 1139 N N . ASN A 1 138 ? 18.431 -28.477 -38.621 1.00 61.00 138 ASN A N 1
ATOM 1140 C CA . ASN A 1 138 ? 17.503 -29.522 -38.219 1.00 61.00 138 ASN A CA 1
ATOM 1141 C C . ASN A 1 138 ? 16.230 -28.890 -37.642 1.00 61.00 138 ASN A C 1
ATOM 1143 O O . ASN A 1 138 ? 16.309 -28.107 -36.695 1.00 61.00 138 ASN A O 1
ATOM 1147 N N . VAL A 1 139 ? 15.062 -29.217 -38.205 1.00 60.53 139 VAL A N 1
ATOM 1148 C CA . VAL A 1 139 ? 13.777 -28.686 -37.726 1.00 60.53 139 VAL A CA 1
ATOM 1149 C C . VAL A 1 139 ? 13.193 -29.621 -36.683 1.00 60.53 139 VAL A C 1
ATOM 1151 O O . VAL A 1 139 ? 13.081 -30.830 -36.878 1.00 60.53 139 VAL A O 1
ATOM 1154 N N . ILE A 1 140 ? 12.805 -29.020 -35.569 1.00 64.62 140 ILE A N 1
ATOM 1155 C CA . ILE A 1 140 ? 12.190 -29.685 -34.437 1.00 64.62 140 ILE A CA 1
ATOM 1156 C C . ILE A 1 140 ? 10.722 -29.262 -34.403 1.00 64.62 140 ILE A C 1
ATOM 1158 O O . ILE A 1 140 ? 10.453 -28.060 -34.334 1.00 64.62 140 ILE A O 1
ATOM 1162 N N . PRO A 1 141 ? 9.765 -30.199 -34.451 1.00 65.75 141 PRO A N 1
ATOM 1163 C CA . PRO A 1 141 ? 8.363 -29.851 -34.289 1.00 65.75 141 PRO A CA 1
ATOM 1164 C C . PRO A 1 141 ? 8.089 -29.337 -32.867 1.00 65.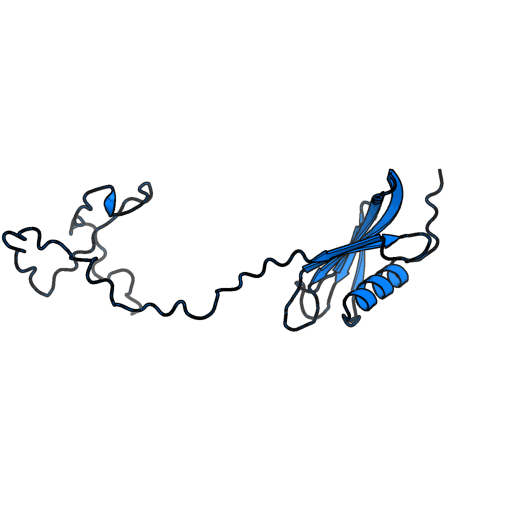75 141 PRO A C 1
ATOM 1166 O O . PRO A 1 141 ? 8.646 -29.842 -31.895 1.00 65.75 141 PRO A O 1
ATOM 1169 N N . TRP A 1 142 ? 7.199 -28.349 -32.750 1.00 63.28 142 TRP A N 1
ATOM 1170 C CA . TRP A 1 142 ? 6.886 -27.643 -31.496 1.00 63.28 142 TRP A CA 1
ATOM 1171 C C . TRP A 1 142 ? 6.455 -28.556 -30.336 1.00 63.28 142 TRP A C 1
ATOM 1173 O O . TRP A 1 142 ? 6.637 -28.219 -29.173 1.00 63.28 142 TRP A O 1
ATOM 1183 N N . ASN A 1 143 ? 5.877 -29.717 -30.636 1.00 70.75 143 ASN A N 1
ATOM 1184 C CA . ASN A 1 143 ? 5.357 -30.643 -29.635 1.00 70.75 143 ASN A CA 1
ATOM 1185 C C . ASN A 1 143 ? 6.430 -31.524 -28.968 1.00 70.75 143 ASN A C 1
ATOM 1187 O O . ASN A 1 143 ? 6.062 -32.427 -28.218 1.00 70.75 143 ASN A O 1
ATOM 1191 N N . TYR A 1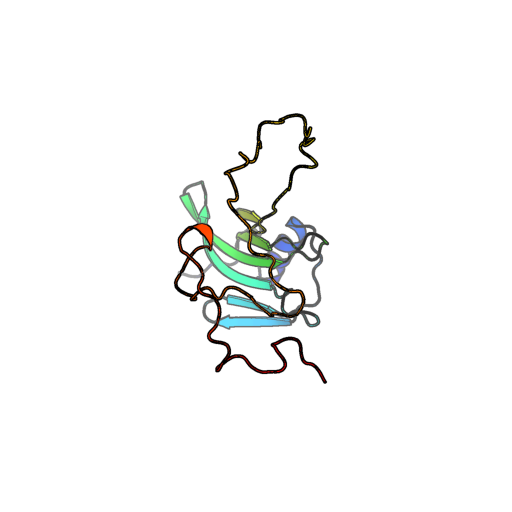 144 ? 7.720 -31.299 -29.238 1.00 65.00 144 TYR A N 1
ATOM 1192 C CA . TYR A 1 144 ? 8.806 -32.092 -28.667 1.00 65.00 144 TYR A CA 1
ATOM 1193 C C . TYR A 1 144 ? 9.711 -31.280 -27.741 1.00 65.00 144 TYR A C 1
ATOM 1195 O O . TYR A 1 144 ? 10.103 -30.157 -28.040 1.00 65.00 144 TYR A O 1
ATOM 1203 N N . GLU A 1 145 ? 10.062 -31.901 -26.616 1.00 68.94 145 GLU A N 1
ATOM 1204 C CA . GLU A 1 145 ? 10.749 -31.261 -25.494 1.00 68.94 145 GLU A CA 1
ATOM 1205 C C . GLU A 1 145 ? 12.225 -30.938 -25.773 1.00 68.94 145 GLU A C 1
ATOM 1207 O O . GLU A 1 145 ? 12.708 -29.885 -25.361 1.00 68.94 145 GLU A O 1
ATOM 1212 N N . SER A 1 146 ? 12.971 -31.816 -26.461 1.00 63.75 146 SER A N 1
ATOM 1213 C CA . SER A 1 146 ? 14.389 -31.563 -26.758 1.00 63.75 146 SER A CA 1
ATOM 1214 C C . SER A 1 146 ? 14.972 -32.447 -27.875 1.00 63.75 146 SER A C 1
ATOM 1216 O O . SER A 1 146 ? 14.545 -33.594 -28.024 1.00 63.75 146 SER A O 1
ATOM 1218 N N . PRO A 1 147 ? 16.013 -31.976 -28.602 1.00 58.44 147 PRO A N 1
ATOM 1219 C CA . PRO A 1 147 ? 16.645 -32.706 -29.711 1.00 58.44 147 PRO A CA 1
ATOM 1220 C C . PRO A 1 147 ? 17.214 -34.083 -29.344 1.00 58.44 147 PRO A C 1
ATOM 1222 O O . PRO A 1 147 ? 17.467 -34.901 -30.219 1.00 58.44 147 PRO A O 1
ATOM 1225 N N . ASN A 1 148 ? 17.436 -34.345 -28.056 1.00 63.94 148 ASN A N 1
ATOM 1226 C CA . ASN A 1 148 ? 18.000 -35.604 -27.576 1.00 63.94 148 ASN A CA 1
ATOM 1227 C C . ASN A 1 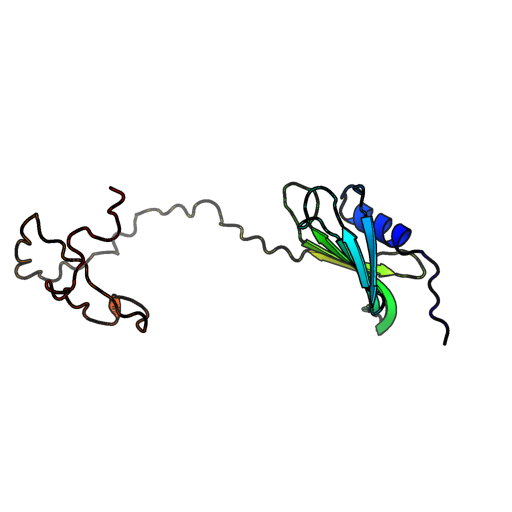148 ? 16.959 -36.737 -27.523 1.00 63.94 148 ASN A C 1
ATOM 1229 O O . ASN A 1 148 ? 17.332 -37.893 -27.346 1.00 63.94 148 ASN A O 1
ATOM 1233 N N . HIS A 1 149 ? 15.668 -36.420 -27.664 1.00 66.88 149 HIS A N 1
ATOM 1234 C CA . HIS A 1 149 ? 14.577 -37.395 -27.595 1.00 66.88 149 HIS A CA 1
ATOM 1235 C C . HIS A 1 149 ? 14.115 -37.919 -28.963 1.00 66.88 149 HIS A C 1
ATOM 1237 O O . HIS A 1 149 ? 13.293 -38.833 -29.007 1.00 66.88 149 HIS A O 1
ATOM 1243 N N . TYR A 1 150 ? 14.608 -37.374 -30.080 1.00 60.09 150 TYR A N 1
ATOM 1244 C CA . TYR A 1 150 ? 14.231 -37.830 -31.423 1.00 60.09 150 TYR A CA 1
ATOM 1245 C C . TYR A 1 150 ? 15.263 -37.419 -32.475 1.00 60.09 150 TYR A C 1
ATOM 1247 O O . TYR A 1 150 ? 16.033 -36.475 -32.320 1.00 60.09 150 TYR A O 1
ATOM 1255 N N . THR A 1 151 ? 15.243 -38.125 -33.600 1.00 59.88 151 THR A N 1
ATOM 1256 C CA . THR A 1 151 ? 16.067 -37.804 -34.762 1.00 59.88 151 THR A CA 1
ATOM 1257 C C . THR A 1 151 ? 15.450 -36.627 -35.507 1.00 59.88 151 THR A C 1
ATOM 1259 O O . THR A 1 151 ? 14.366 -36.742 -36.078 1.00 59.88 151 THR A O 1
ATOM 1262 N N . ALA A 1 152 ? 16.122 -35.480 -35.490 1.00 58.72 152 ALA A N 1
ATOM 1263 C CA . ALA A 1 152 ? 15.678 -34.333 -36.262 1.00 58.72 152 ALA A CA 1
ATOM 1264 C C . ALA A 1 152 ? 15.812 -34.615 -37.769 1.00 58.72 152 ALA A C 1
ATOM 1266 O O . ALA A 1 152 ? 16.818 -35.159 -38.226 1.00 58.72 152 ALA A O 1
ATOM 1267 N N . LEU A 1 153 ? 14.774 -34.271 -38.529 1.00 56.72 153 LEU A N 1
ATOM 1268 C CA . LEU A 1 153 ? 14.735 -34.466 -39.974 1.00 56.72 153 LEU A CA 1
ATOM 1269 C C . LEU A 1 153 ? 15.330 -33.239 -40.673 1.00 56.72 153 LEU A C 1
ATOM 1271 O O . LEU A 1 153 ? 15.054 -32.098 -40.287 1.00 56.72 153 LEU A O 1
ATOM 1275 N N . ALA A 1 154 ? 16.126 -33.476 -41.716 1.00 55.72 154 ALA A N 1
ATOM 1276 C CA . ALA A 1 154 ? 16.580 -32.408 -42.594 1.00 55.72 154 ALA A CA 1
ATOM 1277 C C . ALA A 1 154 ? 15.365 -31.786 -43.315 1.00 55.72 154 ALA A C 1
ATOM 1279 O O . ALA A 1 154 ? 14.463 -32.521 -43.734 1.00 55.72 154 ALA A O 1
ATOM 1280 N N . PRO A 1 155 ? 15.304 -30.452 -43.458 1.00 53.06 155 PRO A N 1
ATOM 1281 C CA . PRO A 1 155 ? 14.175 -29.781 -44.075 1.00 53.06 155 PRO A CA 1
ATOM 1282 C C . PRO A 1 155 ? 14.049 -30.200 -45.542 1.00 53.06 155 PRO A C 1
ATOM 1284 O O . PRO A 1 155 ? 15.036 -30.263 -46.276 1.00 53.06 155 PRO A O 1
ATOM 1287 N N . LEU A 1 156 ? 12.813 -30.452 -45.982 1.00 54.12 156 LEU A N 1
ATOM 1288 C CA . LEU A 1 156 ? 12.487 -30.569 -47.401 1.00 54.12 156 LEU A CA 1
ATOM 1289 C C . LEU A 1 156 ? 12.838 -29.238 -48.074 1.00 54.12 156 LEU A C 1
ATOM 1291 O O . LEU A 1 156 ? 12.185 -28.215 -47.862 1.00 54.12 156 LEU A O 1
ATOM 1295 N N . THR A 1 157 ? 13.897 -29.266 -48.877 1.00 53.88 157 THR A N 1
ATOM 1296 C CA . THR A 1 157 ? 14.514 -28.113 -49.552 1.00 53.88 157 THR A CA 1
ATOM 1297 C C . THR A 1 157 ? 13.551 -27.333 -50.450 1.00 53.88 157 THR A C 1
ATOM 1299 O O . THR A 1 157 ? 13.829 -26.195 -50.806 1.00 53.88 157 THR A O 1
ATOM 1302 N N . THR A 1 158 ? 12.398 -27.910 -50.784 1.00 53.00 158 THR A N 1
ATOM 1303 C CA . THR A 1 158 ? 11.372 -27.328 -51.656 1.00 53.00 158 THR A CA 1
ATOM 1304 C C . THR A 1 158 ? 10.410 -26.362 -50.960 1.00 53.00 158 THR A C 1
ATOM 1306 O O . THR A 1 158 ? 9.645 -25.698 -51.651 1.00 53.00 158 THR A O 1
ATOM 1309 N N . ALA A 1 159 ? 10.420 -26.271 -49.624 1.00 52.66 159 ALA A N 1
ATOM 1310 C CA . ALA A 1 159 ? 9.541 -25.372 -48.859 1.00 52.66 159 ALA A CA 1
ATOM 1311 C C . ALA A 1 159 ? 10.301 -24.319 -48.030 1.00 52.66 159 ALA A C 1
ATOM 1313 O O . ALA A 1 159 ? 9.684 -23.518 -47.327 1.00 52.66 159 ALA A O 1
ATOM 1314 N N . ALA A 1 160 ? 11.635 -24.310 -48.090 1.00 55.03 160 ALA A N 1
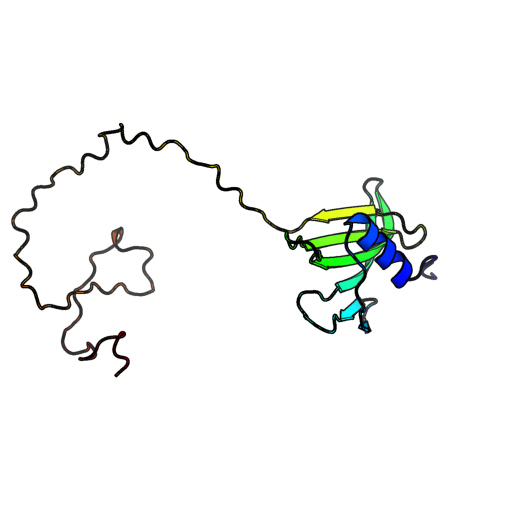ATOM 1315 C CA . ALA A 1 160 ? 12.433 -23.310 -47.398 1.00 55.03 160 ALA A CA 1
ATOM 1316 C C . ALA A 1 160 ? 12.395 -21.980 -48.166 1.00 55.03 160 ALA A C 1
ATOM 1318 O O . ALA A 1 160 ? 12.612 -21.943 -49.376 1.00 55.03 160 ALA A O 1
ATOM 1319 N N . SER A 1 161 ? 12.132 -20.879 -47.455 1.00 53.06 161 SER A N 1
ATOM 1320 C CA . SER A 1 161 ? 12.250 -19.533 -48.022 1.00 53.06 161 SER A CA 1
ATOM 1321 C C . SER A 1 161 ? 13.680 -19.329 -48.549 1.00 53.06 161 SER A C 1
ATOM 1323 O O . SER A 1 161 ? 14.614 -19.500 -47.758 1.00 53.06 161 SER A O 1
ATOM 1325 N N . PRO A 1 162 ? 13.876 -18.940 -49.827 1.00 60.72 162 PRO A N 1
ATOM 1326 C CA . PRO A 1 162 ? 15.206 -18.785 -50.424 1.00 60.72 162 PRO A CA 1
ATOM 1327 C C . PRO A 1 162 ? 16.134 -17.845 -49.645 1.00 60.72 162 PRO A C 1
ATOM 1329 O O . PRO A 1 162 ? 17.349 -18.009 -49.688 1.00 60.72 162 PRO A O 1
ATOM 1332 N N . ASN A 1 163 ? 15.562 -16.888 -48.906 1.00 60.47 163 ASN A N 1
ATOM 1333 C CA . ASN A 1 163 ? 16.314 -15.819 -48.249 1.00 60.47 163 ASN A CA 1
ATOM 1334 C C . ASN A 1 163 ? 16.427 -15.978 -46.720 1.00 60.47 163 ASN A C 1
ATOM 1336 O O . ASN A 1 163 ? 17.043 -15.141 -46.067 1.00 60.47 163 ASN A O 1
ATOM 1340 N N . GLY A 1 164 ? 15.879 -17.047 -46.128 1.00 56.47 164 GLY A N 1
ATOM 1341 C CA . GLY A 1 164 ? 15.961 -17.288 -44.680 1.00 56.47 164 GLY A CA 1
ATOM 1342 C C . GLY A 1 164 ? 15.290 -16.213 -43.801 1.00 56.47 164 GLY A C 1
ATOM 1343 O O . GLY A 1 164 ? 14.752 -15.218 -44.278 1.00 56.47 164 GLY A O 1
ATOM 1344 N N . TRP A 1 165 ? 15.301 -16.428 -42.481 1.00 55.59 165 TRP A N 1
ATOM 1345 C CA . TRP A 1 165 ? 14.647 -15.549 -41.490 1.00 55.59 165 TRP A CA 1
ATOM 1346 C C . TRP A 1 165 ? 15.481 -14.315 -41.108 1.00 55.59 165 TRP A C 1
ATOM 1348 O O . TRP A 1 165 ? 15.014 -13.457 -40.366 1.00 55.59 165 TRP A O 1
ATOM 1358 N N . HIS A 1 166 ? 16.712 -14.224 -41.613 1.00 52.91 166 HIS A N 1
ATOM 1359 C CA . HIS A 1 166 ? 17.637 -13.120 -41.346 1.00 52.91 166 HIS A CA 1
ATOM 1360 C C . HIS A 1 166 ? 17.750 -12.131 -42.512 1.00 52.91 166 HIS A C 1
ATOM 1362 O O . HIS A 1 166 ? 18.608 -11.254 -42.471 1.00 52.91 166 HIS A O 1
ATOM 1368 N N . ASN A 1 167 ? 16.909 -12.250 -43.543 1.00 61.09 167 ASN A N 1
ATOM 1369 C CA . ASN A 1 167 ? 16.881 -11.260 -44.611 1.00 61.09 167 ASN A CA 1
ATOM 1370 C C . ASN A 1 167 ? 16.178 -9.981 -44.140 1.00 61.09 167 ASN A C 1
ATOM 1372 O O . ASN A 1 167 ? 14.982 -9.989 -43.857 1.00 61.09 167 ASN A O 1
ATOM 1376 N N . ASN A 1 168 ? 16.933 -8.893 -44.088 1.00 59.78 168 ASN A N 1
ATOM 1377 C CA . ASN A 1 168 ? 16.480 -7.542 -43.774 1.00 59.78 168 ASN A CA 1
ATOM 1378 C C . ASN A 1 168 ? 16.810 -6.541 -44.900 1.00 59.78 168 ASN A C 1
ATOM 1380 O O . ASN A 1 168 ? 16.943 -5.350 -44.624 1.00 59.78 168 ASN A O 1
ATOM 1384 N N . ASN A 1 169 ? 16.951 -7.029 -46.138 1.00 57.88 169 ASN A N 1
ATOM 1385 C CA . ASN A 1 169 ? 17.211 -6.225 -47.336 1.00 57.88 169 ASN A CA 1
ATOM 1386 C C . ASN A 1 169 ? 15.920 -5.710 -47.986 1.00 57.88 169 ASN A C 1
ATOM 1388 O O . ASN A 1 169 ? 14.959 -6.512 -48.085 1.00 57.88 169 ASN A O 1
#

pLDDT: mean 74.88, std 17.02, range [42.97, 96.12]

Secondary structure (DSSP, 8-state):
------S-HHHHHHHHHHHHT-----EEEEE-STTEEEEEESS-GGG-EEEEEEEEE-TTS-EEEEEEEEEE-SSTT--EEEEEEETTT--EEEEEE--------S--------TT--------TT---PPTT---PPB--TT-S-GGGS-PBPP-TTSS-TT-TT---

Organism: NCBI:txid2906077

Radius of gyration: 29.88 Å; chains: 1; bounding box: 62×58×71 Å

Sequence (169 aa):
MKIKQKIDFKTALAHAFASTNDIIQEYRFNKLENNKFRLENSLNKEDDVNGQLVYFLTNKNELKLAYFFEYYSGNDEKNLWHIFVDSETGNIIKKSNKTLKCSFHKENNHTTNNPLFLFKPDNFSKLALLTSGTTNYNVIPWNYESPNHYTALAPLTTAASPNGWHNNN

Foldseek 3Di:
DDDDQQDDPVLLVVLVCVVVVADDDQWDWDQDPQQKIWTADPPDRLQIKIKGFDWDQAPVRDTFTWIWIWGFGPDPVRWTKTWTAGRNPSDTRDIDTPDDDDDDPPDPPPPVPPPPPPPPPPPPPDPDPDDPPDPFDFDDDPPDDDCVVDPGDTDPPVPDDPQDPPDPD